Protein AF-A0A7S4CBB8-F1 (afdb_monomer)

Mean predicted aligned error: 5.7 Å

Sequence (154 aa):
GIRHAVSGADYGSVRVGAFMGYRAIAAAAGFRESRTEGQRVQIEDPVWQGYLANIAPSEFEQLYAGSLPSPLQGAHFLTLYGGTTDAVTSVDPEKMYAVLEPTRHPIYESFRVQTFAELLKVNQETCSLATRRMLGELMYQSHASYSACGLGST

Radius of gyration: 17.8 Å; Cα contacts (8 Å, |Δi|>4): 201; chains: 1; bounding box: 53×36×52 Å

pLDDT: mean 90.14, std 14.72, range [31.61, 98.38]

Solvent-accessible surface area (backbone atoms only — not comparable to full-atom values): 8719 Å² total; per-residue (Å²): 130,88,80,80,71,92,62,57,47,54,70,68,52,34,51,50,10,22,39,51,34,48,45,52,50,39,54,75,72,65,44,53,70,46,81,49,85,75,53,30,33,48,68,63,46,92,81,42,68,86,37,55,50,60,45,52,58,69,59,42,57,76,73,41,58,86,73,54,67,58,73,37,45,26,42,61,48,38,72,76,63,52,40,25,72,54,90,86,63,80,82,51,52,89,42,76,31,57,16,51,54,33,33,44,40,46,16,50,46,42,53,45,52,53,52,46,55,59,62,64,70,48,55,77,93,74,55,46,73,66,57,56,49,51,49,52,49,50,53,52,52,48,54,50,45,43,35,68,40,23,66,47,87,129

Nearest PDB structures (foldseek):
  3v5r-assembly1_B  TM=6.469E-01  e=3.418E-03  Saccharomyces cerevisiae S288C
  3v2u-assembly1_C  TM=6.605E-01  e=2.872E-02  Saccharomyces cerevisiae S288C
  3v2u-assembly1_D  TM=6.730E-01  e=1.018E-01  Saccharomyces cerevisiae S288C
  2ic6-assembly2_B  TM=7.281E-01  e=3.817E+00  Orthohantavirus sinnombreense

Secondary structure (DSSP, 8-state):
-------PPPHHHHHHHHH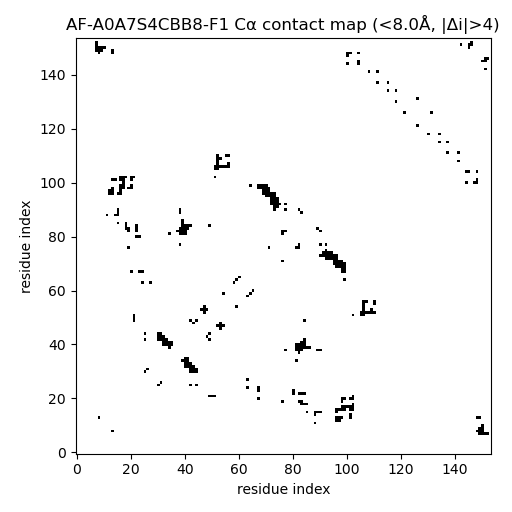HHHHHHHHHTT-EEEE-SSSBEEEE-SSSTT-GGGS-HHHHHHHTTTT--SSEEHHHHHHHH--BS-SS----TT-EE--HHHHHHHHHHHHHHHHHHHHHTS-TTT--HHHHHHHHHHHHHHHHHHHHTT----

Structure (mmCIF, N/CA/C/O backbone):
data_AF-A0A7S4CBB8-F1
#
_entry.id   AF-A0A7S4CBB8-F1
#
loop_
_atom_site.group_PDB
_atom_site.id
_atom_site.type_symbol
_atom_site.label_atom_id
_atom_site.label_alt_id
_atom_site.label_comp_id
_atom_site.label_asym_id
_atom_site.label_entity_id
_atom_site.label_seq_id
_atom_site.pdbx_PDB_ins_code
_atom_site.Cartn_x
_atom_site.Cartn_y
_atom_site.Cartn_z
_atom_site.occupancy
_atom_site.B_iso_or_equiv
_atom_site.auth_seq_id
_atom_site.auth_comp_id
_atom_site.auth_asym_id
_atom_site.auth_atom_id
_atom_site.pdbx_PDB_model_num
ATOM 1 N N . GLY A 1 1 ? -28.561 23.083 -3.381 1.00 32.84 1 GLY A N 1
ATOM 2 C CA . GLY A 1 1 ? -27.676 22.924 -4.548 1.00 32.84 1 GLY A CA 1
ATOM 3 C C . GLY A 1 1 ? -26.772 21.751 -4.285 1.00 32.84 1 GLY A C 1
ATOM 4 O O . GLY A 1 1 ? -25.995 21.812 -3.341 1.00 32.84 1 GLY A O 1
ATOM 5 N N . ILE A 1 2 ? -26.955 20.664 -5.029 1.00 31.73 2 ILE A N 1
ATOM 6 C CA . ILE A 1 2 ? -26.169 19.437 -4.884 1.00 31.73 2 ILE A CA 1
ATOM 7 C C . ILE A 1 2 ? -24.721 19.779 -5.248 1.00 31.73 2 ILE A C 1
ATOM 9 O O . ILE A 1 2 ? -24.437 20.162 -6.380 1.00 31.73 2 ILE A O 1
ATOM 13 N N . ARG A 1 3 ? -23.820 19.712 -4.262 1.00 31.61 3 ARG A N 1
ATOM 14 C CA . ARG A 1 3 ? -22.377 19.847 -4.473 1.00 31.61 3 ARG A CA 1
ATOM 15 C C . ARG A 1 3 ? -21.880 18.565 -5.135 1.00 31.61 3 ARG A C 1
ATOM 17 O O . ARG A 1 3 ? -21.431 17.652 -4.453 1.00 31.61 3 ARG A O 1
ATOM 24 N N . HIS A 1 4 ? -21.940 18.500 -6.459 1.00 36.97 4 HIS A N 1
ATOM 25 C CA . HIS A 1 4 ? -21.008 17.654 -7.195 1.00 36.97 4 HIS A CA 1
ATOM 26 C C . HIS A 1 4 ? -19.646 18.346 -7.147 1.00 36.97 4 HIS A C 1
ATOM 28 O O . HIS A 1 4 ? -19.303 19.154 -8.006 1.00 36.97 4 HIS A O 1
ATOM 34 N N . ALA A 1 5 ? -18.916 18.101 -6.058 1.00 34.88 5 ALA A N 1
ATOM 35 C CA . ALA A 1 5 ? -17.512 18.445 -5.972 1.00 34.88 5 ALA A CA 1
ATOM 36 C C . ALA A 1 5 ? -16.757 17.549 -6.955 1.00 34.88 5 ALA A C 1
ATOM 38 O O . ALA A 1 5 ? -16.581 16.354 -6.730 1.00 34.88 5 ALA A O 1
ATOM 39 N N . VAL A 1 6 ? -16.321 18.149 -8.056 1.00 40.50 6 VAL A N 1
ATOM 40 C CA . VAL A 1 6 ? -15.156 17.679 -8.798 1.00 40.50 6 VAL A CA 1
ATOM 41 C C . VAL A 1 6 ? -13.961 17.951 -7.883 1.00 40.50 6 VAL A C 1
ATOM 43 O O . VAL A 1 6 ? -13.372 19.025 -7.926 1.00 40.50 6 VAL A O 1
ATOM 46 N N . SER A 1 7 ? -13.677 17.054 -6.943 1.00 41.22 7 SER A N 1
ATOM 47 C CA . SER A 1 7 ? -12.495 17.167 -6.091 1.00 41.22 7 SER A CA 1
ATOM 48 C C . SER A 1 7 ? -11.806 15.820 -6.053 1.00 41.22 7 SER A C 1
ATOM 50 O O . SER A 1 7 ? -12.390 14.847 -5.571 1.00 41.22 7 SER A O 1
ATOM 52 N N . GLY A 1 8 ? -10.569 15.775 -6.546 1.00 52.25 8 GLY A N 1
ATOM 53 C CA . GLY A 1 8 ? -9.649 14.695 -6.219 1.00 52.25 8 GLY A CA 1
ATOM 54 C C . GLY A 1 8 ? -9.659 14.410 -4.714 1.00 52.25 8 GLY A C 1
ATOM 55 O O . GLY A 1 8 ? -9.986 15.284 -3.902 1.00 52.25 8 GLY A O 1
ATOM 56 N N . ALA A 1 9 ? -9.366 13.168 -4.341 1.00 62.75 9 ALA A N 1
ATOM 57 C CA . ALA A 1 9 ? -9.253 12.810 -2.938 1.00 62.75 9 ALA A CA 1
ATOM 58 C C . ALA A 1 9 ? -8.172 13.684 -2.287 1.00 62.75 9 ALA A C 1
ATOM 60 O O . ALA A 1 9 ? -7.085 13.859 -2.839 1.00 62.75 9 ALA A O 1
ATOM 61 N N . ASP A 1 10 ? -8.456 14.237 -1.107 1.00 83.25 10 ASP A N 1
ATOM 62 C CA . ASP A 1 10 ? -7.410 14.903 -0.343 1.00 83.25 10 ASP A CA 1
ATOM 63 C C . ASP A 1 10 ? -6.315 13.882 0.020 1.00 83.25 10 ASP A C 1
ATOM 65 O O . ASP A 1 10 ? -6.589 12.704 0.272 1.00 83.25 10 ASP A O 1
ATOM 69 N N . TYR A 1 11 ? -5.058 14.331 0.044 1.00 87.06 11 TYR A N 1
ATOM 70 C CA . TYR A 1 11 ? -3.906 13.470 0.333 1.00 87.06 11 TYR A CA 1
ATOM 71 C C . TYR A 1 11 ? -4.047 12.707 1.661 1.00 87.06 11 TYR A C 1
ATOM 73 O O . TYR A 1 11 ? -3.608 11.561 1.768 1.00 87.06 11 TYR A O 1
ATOM 81 N N . GLY A 1 12 ? -4.709 13.309 2.655 1.00 92.75 12 GLY A N 1
ATOM 82 C CA . GLY A 1 12 ? -4.998 12.662 3.934 1.00 92.75 12 GLY A CA 1
ATOM 83 C C . GLY A 1 12 ? -5.856 11.409 3.767 1.00 92.75 12 GLY A C 1
ATOM 84 O O . GLY A 1 12 ? -5.547 10.371 4.340 1.00 92.75 12 GLY A O 1
ATOM 85 N N . SER A 1 13 ? -6.882 11.463 2.926 1.00 93.62 13 SER A N 1
ATOM 86 C CA . SER A 1 13 ? -7.781 10.335 2.658 1.00 93.62 13 SER A CA 1
ATOM 87 C C . SER A 1 13 ? -7.100 9.199 1.919 1.00 93.62 13 SER A C 1
ATOM 89 O O . SER A 1 13 ? -7.341 8.038 2.239 1.00 93.62 13 SER A O 1
ATOM 91 N N . VAL A 1 14 ? -6.226 9.525 0.965 1.00 95.25 14 VAL A N 1
ATOM 92 C CA . VAL A 1 14 ? -5.414 8.524 0.261 1.00 95.25 14 VAL A CA 1
ATOM 93 C C . VAL A 1 14 ? -4.468 7.840 1.241 1.00 95.25 14 VAL A C 1
ATOM 95 O O . VAL A 1 14 ? -4.402 6.615 1.282 1.00 95.25 14 VAL A O 1
ATOM 98 N N . ARG A 1 15 ? -3.793 8.613 2.097 1.00 96.44 15 ARG A N 1
ATOM 99 C CA . ARG A 1 15 ? -2.926 8.064 3.143 1.00 96.44 15 ARG A CA 1
ATOM 100 C C . ARG A 1 15 ? -3.694 7.143 4.091 1.00 96.44 15 ARG A C 1
ATOM 102 O O . ARG A 1 15 ? -3.257 6.016 4.303 1.00 96.44 15 ARG A O 1
ATOM 109 N N . VAL A 1 16 ? -4.844 7.583 4.606 1.00 97.25 16 VAL A N 1
ATOM 110 C CA . VAL A 1 16 ? -5.697 6.753 5.472 1.00 97.25 16 VAL A CA 1
ATOM 111 C C . VAL A 1 16 ? -6.089 5.462 4.753 1.00 97.25 16 VAL A C 1
ATOM 113 O O . VAL A 1 16 ? -5.907 4.386 5.313 1.00 97.25 16 VAL A O 1
ATOM 116 N N . GLY A 1 17 ? -6.531 5.543 3.495 1.00 97.25 17 GLY A N 1
ATOM 117 C CA . GLY A 1 17 ? -6.873 4.377 2.680 1.00 97.25 17 GLY A CA 1
ATOM 118 C C . GLY A 1 17 ? -5.730 3.368 2.541 1.00 97.25 17 GLY A C 1
ATOM 119 O O . GLY A 1 17 ? -5.949 2.167 2.694 1.00 97.25 17 GLY A O 1
ATOM 120 N N . ALA A 1 18 ? -4.500 3.842 2.323 1.00 97.69 18 ALA A N 1
ATOM 121 C CA . ALA A 1 18 ? -3.321 2.983 2.225 1.00 97.69 18 ALA A CA 1
ATOM 122 C C . ALA A 1 18 ? -3.029 2.269 3.556 1.00 97.69 18 ALA A C 1
ATOM 124 O O . ALA A 1 18 ? -2.815 1.058 3.590 1.00 97.69 18 ALA A O 1
ATOM 125 N N . PHE A 1 19 ? -3.086 2.992 4.676 1.00 98.06 19 PHE A N 1
ATOM 126 C CA . PHE A 1 19 ? -2.880 2.401 6.000 1.00 98.06 19 PHE A CA 1
ATOM 127 C C . PHE A 1 19 ? -4.015 1.455 6.421 1.00 98.06 19 PHE A C 1
ATOM 129 O O . PHE A 1 19 ? -3.753 0.444 7.076 1.00 98.06 19 PHE A O 1
ATOM 136 N N . MET A 1 20 ? -5.258 1.731 6.016 1.00 98.19 20 MET A N 1
ATOM 137 C CA . MET A 1 20 ? -6.383 0.808 6.191 1.00 98.19 20 MET A CA 1
ATOM 138 C C . MET A 1 20 ? -6.149 -0.498 5.427 1.00 98.19 20 MET A C 1
ATOM 140 O O . MET A 1 20 ? -6.371 -1.578 5.974 1.00 98.19 20 MET A O 1
ATOM 144 N N . GLY A 1 21 ? -5.659 -0.421 4.189 1.00 98.06 21 GLY A N 1
ATOM 145 C CA . GLY A 1 21 ? -5.367 -1.615 3.403 1.00 98.06 21 GLY A CA 1
ATOM 146 C C . GLY A 1 21 ? -4.183 -2.408 3.933 1.00 98.06 21 GLY A C 1
ATOM 147 O O . GLY A 1 21 ? -4.288 -3.626 4.045 1.00 98.06 21 GLY A O 1
ATOM 148 N N . TYR A 1 22 ? -3.106 -1.742 4.365 1.00 98.25 22 TYR A N 1
ATOM 149 C CA . TYR A 1 22 ? -2.004 -2.413 5.062 1.00 98.25 22 TYR A CA 1
ATOM 150 C C . TYR A 1 22 ? -2.504 -3.175 6.292 1.00 98.25 22 TYR A C 1
ATOM 152 O O . TYR A 1 22 ? -2.186 -4.348 6.476 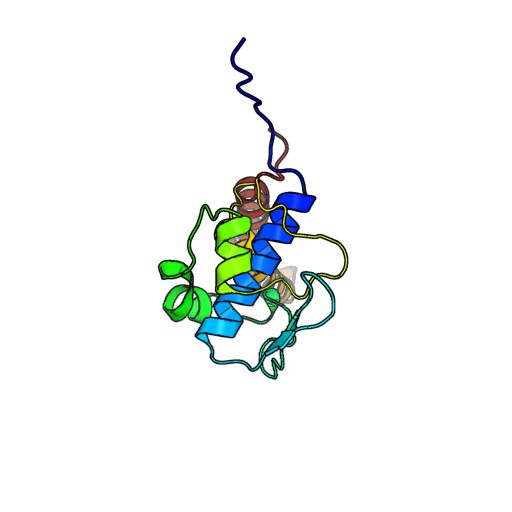1.00 98.25 22 TYR A O 1
ATOM 160 N N . ARG A 1 23 ? -3.355 -2.538 7.103 1.00 97.50 23 ARG A N 1
ATOM 161 C CA . ARG A 1 23 ? -3.939 -3.173 8.284 1.00 97.50 23 ARG A CA 1
ATOM 162 C C . ARG A 1 23 ? -4.769 -4.412 7.934 1.00 97.50 23 ARG A C 1
ATOM 164 O O . ARG A 1 23 ? -4.659 -5.422 8.630 1.00 97.50 23 ARG A O 1
ATOM 171 N N . ALA A 1 24 ? -5.583 -4.339 6.882 1.00 97.62 24 ALA A N 1
ATOM 172 C CA . ALA A 1 24 ? -6.402 -5.457 6.423 1.00 97.62 24 ALA A CA 1
ATOM 173 C C . ALA A 1 24 ? -5.553 -6.614 5.867 1.00 97.62 24 ALA A C 1
ATOM 175 O O . ALA A 1 24 ? -5.826 -7.770 6.187 1.00 97.62 24 ALA A O 1
ATOM 176 N N . ILE A 1 25 ? -4.493 -6.312 5.110 1.00 98.25 25 ILE A N 1
ATOM 177 C CA . ILE A 1 25 ? -3.538 -7.312 4.612 1.00 98.25 25 ILE A CA 1
ATOM 178 C C . ILE A 1 25 ? -2.810 -7.991 5.778 1.00 98.25 25 ILE A C 1
ATOM 180 O O . ILE A 1 25 ? -2.760 -9.216 5.833 1.00 98.25 25 ILE A O 1
ATOM 184 N N . ALA A 1 26 ? -2.302 -7.222 6.745 1.00 97.56 26 ALA A N 1
ATOM 185 C CA . ALA A 1 26 ? -1.621 -7.769 7.918 1.00 97.56 26 ALA A CA 1
ATOM 186 C C . ALA A 1 26 ? -2.531 -8.697 8.743 1.00 97.56 26 ALA A C 1
ATOM 188 O O . ALA A 1 26 ? -2.090 -9.754 9.192 1.00 97.56 26 ALA A O 1
ATOM 189 N N . ALA A 1 27 ? -3.813 -8.341 8.892 1.00 96.62 27 ALA A N 1
ATOM 190 C CA . ALA A 1 27 ? -4.803 -9.214 9.522 1.00 96.62 27 ALA A CA 1
ATOM 191 C C . ALA A 1 27 ? -5.015 -10.513 8.725 1.00 96.62 27 ALA A C 1
ATOM 193 O O . ALA A 1 27 ? -5.025 -11.596 9.306 1.00 96.62 27 ALA A O 1
ATOM 194 N N . ALA A 1 28 ? -5.155 -10.418 7.398 1.00 96.81 28 ALA A N 1
ATOM 195 C CA . ALA A 1 28 ? -5.332 -11.579 6.523 1.00 96.81 28 ALA A CA 1
ATOM 196 C C . ALA A 1 28 ? -4.109 -12.514 6.526 1.00 96.81 28 ALA A C 1
ATOM 198 O O . ALA A 1 28 ? -4.265 -13.730 6.445 1.00 96.81 28 ALA A O 1
ATOM 199 N N . ALA A 1 29 ? -2.906 -11.956 6.677 1.00 96.62 29 ALA A N 1
ATOM 200 C CA . ALA A 1 29 ? -1.657 -12.698 6.829 1.00 96.62 29 ALA A CA 1
ATOM 201 C C . ALA A 1 29 ? -1.457 -13.299 8.234 1.00 96.62 29 ALA A C 1
ATOM 203 O O . ALA A 1 29 ? -0.490 -14.025 8.466 1.00 96.62 29 ALA A O 1
ATOM 204 N N . GLY A 1 30 ? -2.358 -13.014 9.181 1.00 96.75 30 GLY A N 1
ATOM 205 C CA . GLY A 1 30 ? -2.298 -13.537 10.545 1.00 96.75 30 GLY A CA 1
ATOM 206 C C . GLY A 1 30 ? -1.212 -12.898 11.412 1.00 96.75 30 GLY A C 1
ATOM 207 O O . GLY A 1 30 ? -0.771 -13.514 12.386 1.00 96.75 30 GLY A O 1
ATOM 208 N N . PHE A 1 31 ? -0.758 -11.688 11.076 1.00 97.31 31 PHE A N 1
ATOM 209 C CA . PHE A 1 31 ? 0.214 -10.974 11.900 1.00 97.31 31 PHE A CA 1
ATOM 210 C C . PHE A 1 31 ? -0.398 -10.553 13.226 1.00 97.31 31 PHE A C 1
ATOM 212 O O . PHE A 1 31 ? -1.573 -10.197 13.317 1.00 97.31 31 PHE A O 1
ATOM 219 N N . ARG A 1 32 ? 0.422 -10.603 14.276 1.00 95.88 32 ARG A N 1
ATOM 220 C CA . ARG A 1 32 ? -0.024 -10.218 15.609 1.00 95.88 32 ARG A CA 1
ATOM 221 C C . ARG A 1 32 ? -0.113 -8.710 15.702 1.00 95.88 32 ARG A C 1
ATOM 223 O O . ARG A 1 32 ? 0.766 -7.983 15.247 1.00 95.88 32 ARG A O 1
ATOM 230 N N . GLU A 1 33 ? -1.166 -8.265 16.359 1.00 94.62 33 GLU A N 1
ATOM 231 C CA . GLU A 1 33 ? -1.436 -6.862 16.609 1.00 94.62 33 GLU A CA 1
ATOM 232 C C . GLU A 1 33 ? -1.560 -6.600 18.106 1.00 94.62 33 GLU A C 1
ATOM 234 O O . GLU A 1 33 ? -2.107 -7.406 18.863 1.00 94.62 33 GLU A O 1
ATOM 239 N N . SER A 1 34 ? -1.097 -5.434 18.533 1.00 93.31 34 SER A N 1
ATOM 240 C CA . SER A 1 34 ? -1.379 -4.904 19.858 1.00 93.31 34 SER A CA 1
ATOM 241 C C . SER A 1 34 ? -2.016 -3.527 19.717 1.00 93.31 34 SER A C 1
ATOM 243 O O . SER A 1 34 ? -1.611 -2.690 18.905 1.00 93.31 34 SER A O 1
ATOM 245 N N . ARG A 1 35 ? -3.084 -3.298 20.481 1.00 87.75 35 ARG A N 1
ATOM 246 C CA . ARG A 1 35 ? -3.749 -1.995 20.502 1.00 87.75 35 ARG A CA 1
ATOM 247 C C . ARG A 1 35 ? -2.963 -1.055 21.399 1.00 87.75 35 ARG A C 1
ATOM 249 O O . ARG A 1 35 ? -2.619 -1.407 22.525 1.00 87.75 35 ARG A O 1
ATOM 256 N N . THR A 1 36 ? -2.702 0.140 20.894 1.00 84.12 36 THR A N 1
ATOM 257 C CA . THR A 1 36 ? -2.197 1.264 21.682 1.00 84.12 36 THR A CA 1
ATOM 258 C C . THR A 1 36 ? -3.374 2.177 22.044 1.00 84.12 36 THR A C 1
ATOM 260 O O . THR A 1 36 ? -4.521 1.897 21.695 1.00 84.12 36 THR A O 1
ATOM 263 N N . GLU A 1 37 ? -3.125 3.269 22.763 1.00 80.75 37 GLU A N 1
ATOM 264 C CA . GLU A 1 37 ? -4.158 4.265 23.047 1.00 80.75 37 GLU A CA 1
ATOM 265 C C . GLU A 1 37 ? -4.762 4.860 21.759 1.00 80.75 37 GLU A C 1
ATOM 267 O O . GLU A 1 37 ? -4.054 5.277 20.836 1.00 80.75 37 GLU A O 1
ATOM 272 N N . GLY A 1 38 ? -6.095 4.935 21.720 1.00 86.50 38 GLY A N 1
ATOM 273 C CA . GLY A 1 38 ? -6.855 5.499 20.604 1.00 86.50 38 GLY A CA 1
ATOM 274 C C . GLY A 1 38 ? -6.975 4.556 19.402 1.00 86.50 38 GLY A C 1
ATOM 275 O O . GLY A 1 38 ? -7.189 3.359 19.554 1.00 86.50 38 GLY A O 1
ATOM 276 N N . GLN A 1 39 ? -6.872 5.116 18.193 1.00 90.50 39 GLN A N 1
ATOM 277 C CA . GLN A 1 39 ? -6.990 4.391 16.916 1.00 90.50 39 GLN A CA 1
ATOM 278 C C . GLN A 1 39 ? -5.631 3.915 16.373 1.00 90.50 39 GLN A C 1
ATOM 280 O O . GLN A 1 39 ? -5.462 3.750 15.162 1.00 90.50 39 GLN A O 1
ATOM 285 N N . ARG A 1 40 ? -4.640 3.738 17.253 1.00 93.06 40 ARG A N 1
ATOM 286 C CA . ARG A 1 40 ? -3.300 3.280 16.884 1.00 93.06 40 ARG A CA 1
ATOM 287 C C . ARG A 1 40 ? -3.116 1.815 17.234 1.00 93.06 40 ARG A C 1
ATOM 289 O O . ARG A 1 40 ? -3.434 1.377 18.340 1.00 93.06 40 ARG A O 1
ATOM 296 N N . VAL A 1 41 ? -2.572 1.069 16.284 1.00 94.69 41 VAL A N 1
ATOM 297 C CA . VAL A 1 41 ? -2.195 -0.331 16.470 1.00 94.69 41 VAL A CA 1
ATOM 298 C C . VAL A 1 41 ? -0.723 -0.508 16.141 1.00 94.69 41 VAL A C 1
ATOM 300 O O . VAL A 1 41 ? -0.190 0.162 15.259 1.00 94.69 41 VAL A O 1
ATOM 303 N N . GLN A 1 42 ? -0.068 -1.417 16.847 1.00 95.94 42 GLN A N 1
ATOM 304 C CA . GLN A 1 42 ? 1.237 -1.937 16.468 1.00 95.94 42 GLN A CA 1
ATOM 305 C C . GLN A 1 42 ? 1.038 -3.315 15.853 1.00 95.94 42 GLN A C 1
ATOM 307 O O . GLN A 1 42 ? 0.169 -4.069 16.288 1.00 95.94 42 GLN A O 1
ATOM 312 N N . ILE A 1 43 ? 1.826 -3.624 14.828 1.00 96.94 43 ILE A N 1
ATOM 313 C CA . ILE A 1 43 ? 1.765 -4.897 14.115 1.00 96.94 43 ILE A CA 1
ATOM 314 C C . ILE A 1 43 ? 3.163 -5.500 14.134 1.00 96.94 43 ILE A C 1
ATOM 316 O O . ILE A 1 43 ? 4.126 -4.852 13.721 1.00 96.94 43 ILE A O 1
ATOM 320 N N . GLU A 1 44 ? 3.265 -6.733 14.615 1.00 97.25 44 GLU A N 1
ATOM 321 C CA . GLU A 1 44 ? 4.469 -7.551 14.511 1.00 97.25 44 GLU A CA 1
ATOM 322 C C . GLU A 1 44 ? 4.555 -8.105 13.085 1.00 97.25 44 GLU A C 1
ATOM 324 O O . GLU A 1 44 ? 4.088 -9.205 12.797 1.00 97.25 44 GLU A O 1
ATOM 329 N N . ASP A 1 45 ? 5.113 -7.300 12.184 1.00 97.00 45 ASP A N 1
ATOM 330 C CA . ASP A 1 45 ? 5.297 -7.637 10.773 1.00 97.00 45 ASP A CA 1
ATOM 331 C C . ASP A 1 45 ? 6.785 -7.906 10.472 1.00 97.00 45 ASP A C 1
ATOM 333 O O . ASP A 1 45 ? 7.552 -6.962 10.250 1.00 97.00 45 ASP A O 1
ATOM 337 N N . PRO A 1 46 ? 7.223 -9.179 10.462 1.00 95.56 46 PRO A N 1
ATOM 338 C CA . PRO A 1 46 ? 8.601 -9.535 10.140 1.00 95.56 46 PRO A CA 1
ATOM 339 C C . PRO A 1 46 ? 8.893 -9.541 8.631 1.00 95.56 46 PRO A C 1
ATOM 341 O O . PRO A 1 46 ? 10.054 -9.688 8.251 1.00 95.56 46 PRO A O 1
ATOM 344 N N . VAL A 1 47 ? 7.872 -9.427 7.773 1.00 96.44 47 VAL A N 1
ATOM 345 C CA . VAL A 1 47 ? 7.994 -9.632 6.323 1.00 96.44 47 VAL A CA 1
ATOM 346 C C . VAL A 1 47 ? 8.049 -8.296 5.593 1.00 96.44 47 VAL A C 1
ATOM 348 O O . VAL A 1 47 ? 9.033 -8.005 4.914 1.00 96.44 47 VAL A O 1
ATOM 351 N N . TRP A 1 48 ? 7.024 -7.462 5.752 1.00 97.31 48 TRP A N 1
ATOM 352 C CA . TRP A 1 48 ? 6.896 -6.185 5.050 1.00 97.31 48 TRP A CA 1
ATOM 353 C C . TRP A 1 48 ? 7.301 -4.992 5.920 1.00 97.31 48 TRP A C 1
ATOM 355 O O . TRP A 1 48 ? 7.457 -3.883 5.406 1.00 97.31 48 TRP A O 1
ATOM 365 N N . GLN A 1 49 ? 7.549 -5.218 7.213 1.00 96.25 49 GLN A N 1
ATOM 366 C CA . GLN A 1 49 ? 8.029 -4.233 8.186 1.00 96.25 49 GLN A CA 1
ATOM 367 C C . GLN A 1 49 ? 7.160 -2.967 8.271 1.00 96.25 49 GLN A C 1
ATOM 369 O O . GLN A 1 49 ? 7.674 -1.881 8.532 1.00 96.25 49 GLN A O 1
ATOM 374 N N . GLY A 1 50 ? 5.849 -3.066 8.032 1.00 94.81 50 GLY A N 1
ATOM 375 C CA . GLY A 1 50 ? 4.974 -1.890 8.040 1.00 94.81 50 GLY A CA 1
ATOM 376 C C . GLY A 1 50 ? 4.809 -1.188 6.694 1.00 94.81 50 GLY A C 1
ATOM 377 O O . GLY A 1 50 ? 4.078 -0.198 6.625 1.00 94.81 50 GLY A O 1
ATOM 378 N N . TYR A 1 51 ? 5.464 -1.659 5.629 1.00 96.94 51 TYR A N 1
ATOM 379 C CA . TYR A 1 51 ? 5.502 -0.967 4.343 1.00 96.94 51 TYR A CA 1
ATOM 380 C C . TYR A 1 51 ? 4.849 -1.790 3.235 1.00 96.94 51 TYR A C 1
ATOM 382 O O . TYR A 1 51 ? 5.389 -2.797 2.789 1.00 96.94 51 TYR A O 1
ATOM 390 N N . LEU A 1 52 ? 3.742 -1.281 2.687 1.00 98.06 52 LEU A N 1
ATOM 391 C CA . LEU A 1 52 ? 3.103 -1.851 1.493 1.00 98.06 52 LEU A CA 1
ATOM 392 C C . LEU A 1 52 ? 4.082 -2.020 0.321 1.00 98.06 52 LEU A C 1
ATOM 394 O O . LEU A 1 52 ? 3.999 -2.991 -0.415 1.00 98.06 52 LEU A O 1
ATOM 398 N N . ALA A 1 53 ? 5.048 -1.110 0.176 1.00 97.75 53 ALA A N 1
ATOM 399 C CA . ALA A 1 53 ? 6.071 -1.161 -0.870 1.00 97.75 53 ALA A CA 1
ATOM 400 C C . ALA A 1 53 ? 6.957 -2.426 -0.840 1.00 97.75 53 ALA A C 1
ATOM 402 O O . ALA A 1 53 ? 7.643 -2.697 -1.827 1.00 97.75 53 ALA A O 1
ATOM 403 N N . ASN A 1 54 ? 6.948 -3.175 0.270 1.00 97.94 54 ASN A N 1
ATOM 404 C CA . ASN A 1 54 ? 7.680 -4.432 0.434 1.00 97.94 54 ASN A CA 1
ATOM 405 C C . ASN A 1 54 ? 6.852 -5.670 0.045 1.00 97.94 54 ASN A C 1
ATOM 407 O O . ASN A 1 54 ? 7.387 -6.775 0.037 1.00 97.94 54 ASN A O 1
ATOM 411 N N . ILE A 1 55 ? 5.566 -5.510 -0.280 1.00 98.06 55 ILE A N 1
ATOM 412 C CA . ILE A 1 55 ? 4.719 -6.590 -0.796 1.00 98.06 55 ILE A CA 1
ATOM 413 C C . ILE A 1 55 ? 4.981 -6.734 -2.298 1.00 98.06 55 ILE A C 1
ATOM 415 O O . ILE A 1 55 ? 4.994 -5.742 -3.029 1.00 98.06 55 ILE A O 1
ATOM 419 N N . ALA A 1 56 ? 5.160 -7.960 -2.790 1.00 97.38 56 ALA A N 1
ATOM 420 C CA . ALA A 1 56 ? 5.293 -8.184 -4.228 1.00 97.38 56 ALA A CA 1
ATOM 421 C C . ALA A 1 56 ? 3.937 -7.980 -4.943 1.00 97.38 56 ALA A C 1
ATOM 423 O O . ALA A 1 56 ? 2.920 -8.481 -4.458 1.00 97.38 56 ALA A O 1
ATOM 424 N N . PRO A 1 57 ? 3.877 -7.344 -6.134 1.00 98.12 57 PRO A N 1
ATOM 425 C CA . PRO A 1 57 ? 2.607 -7.146 -6.843 1.00 98.12 57 PRO A CA 1
ATOM 426 C C . PRO A 1 57 ? 1.839 -8.446 -7.119 1.00 98.12 57 PRO A C 1
ATOM 428 O O . PRO A 1 57 ? 0.620 -8.492 -6.973 1.00 98.12 57 PRO A O 1
ATOM 431 N N . SER A 1 58 ? 2.547 -9.523 -7.473 1.00 98.00 58 SER A N 1
ATOM 432 C CA . SER A 1 58 ? 1.932 -10.832 -7.720 1.00 98.00 58 SER A CA 1
ATOM 433 C C . SER A 1 58 ? 1.328 -11.445 -6.460 1.00 98.00 58 SER A C 1
ATOM 435 O O . SER A 1 58 ? 0.257 -12.038 -6.527 1.00 98.00 58 SER A O 1
ATOM 437 N N . GLU A 1 59 ? 2.004 -11.296 -5.321 1.00 97.88 59 GLU A N 1
ATOM 438 C CA . GLU A 1 59 ? 1.506 -11.753 -4.023 1.00 97.88 59 GLU A CA 1
ATOM 439 C C . GLU A 1 59 ? 0.235 -10.98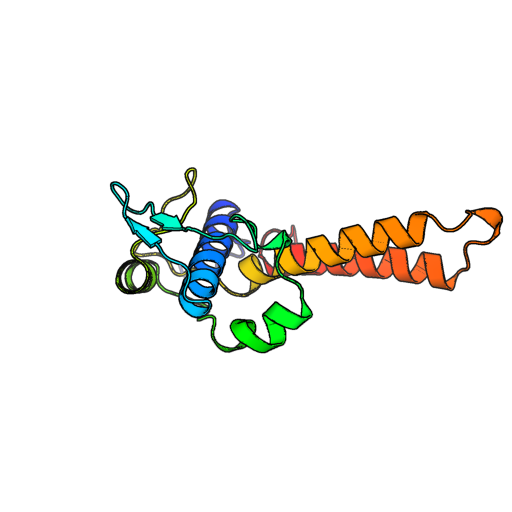7 -3.649 1.00 97.88 59 GLU A C 1
ATOM 441 O O . GLU A 1 59 ? -0.783 -11.588 -3.308 1.00 97.88 59 GLU A O 1
ATOM 446 N N . PHE A 1 60 ? 0.270 -9.661 -3.801 1.00 98.38 60 PHE A N 1
ATOM 447 C CA . PHE A 1 60 ? -0.872 -8.801 -3.538 1.00 98.38 60 PHE A CA 1
ATOM 448 C C . PHE A 1 60 ? -2.107 -9.184 -4.362 1.00 98.38 60 PHE A C 1
ATOM 450 O O . PHE A 1 60 ? -3.181 -9.373 -3.790 1.00 98.38 60 PHE A O 1
ATOM 457 N N . GLU A 1 61 ? -1.973 -9.332 -5.682 1.00 97.88 61 GLU A N 1
ATOM 458 C CA . GLU A 1 61 ? -3.115 -9.658 -6.546 1.00 97.88 61 GLU A CA 1
ATOM 459 C C . GLU A 1 61 ? -3.680 -11.054 -6.283 1.00 97.88 61 GLU A C 1
ATOM 461 O O . GLU A 1 61 ? -4.896 -11.237 -6.302 1.00 97.88 61 GLU A O 1
ATOM 466 N N . GLN A 1 62 ? -2.818 -12.035 -6.015 1.00 97.81 62 GLN A N 1
ATOM 467 C CA . GLN A 1 62 ? -3.257 -13.414 -5.806 1.00 97.81 62 GLN A CA 1
ATOM 468 C C . GLN A 1 62 ? -3.949 -13.615 -4.459 1.00 97.81 62 GLN A C 1
ATOM 470 O O . GLN A 1 62 ? -4.891 -14.401 -4.378 1.00 97.81 62 GLN A O 1
ATOM 475 N N . LEU A 1 63 ? -3.478 -12.939 -3.408 1.00 97.44 63 LEU A N 1
ATOM 476 C CA . LEU A 1 63 ? -3.885 -13.250 -2.037 1.00 97.44 63 LEU A CA 1
ATOM 477 C C . LEU A 1 63 ? -4.816 -12.205 -1.418 1.00 97.44 63 LEU A C 1
ATOM 479 O O . LEU A 1 63 ? -5.674 -12.564 -0.611 1.00 97.44 63 LEU A O 1
ATOM 483 N N . TYR A 1 64 ? -4.674 -10.925 -1.776 1.00 97.50 64 TYR A N 1
ATOM 484 C CA . TYR A 1 64 ? -5.268 -9.836 -0.992 1.00 97.50 64 TYR A CA 1
ATOM 485 C C . TYR A 1 64 ? -6.155 -8.880 -1.795 1.00 97.50 64 TYR A C 1
ATOM 487 O O . TYR A 1 64 ? -7.161 -8.401 -1.273 1.00 97.50 64 TYR A O 1
ATOM 495 N N . ALA A 1 65 ? -5.841 -8.604 -3.063 1.00 96.19 65 ALA A N 1
ATOM 496 C CA . ALA A 1 65 ? -6.558 -7.595 -3.845 1.00 96.19 65 ALA A CA 1
ATOM 497 C C . ALA A 1 65 ? -8.068 -7.872 -3.941 1.00 96.19 65 ALA A C 1
ATOM 499 O O . ALA A 1 65 ? -8.874 -6.954 -3.813 1.00 96.19 65 ALA A O 1
ATOM 500 N N . GLY A 1 66 ? -8.453 -9.141 -4.121 1.00 94.56 66 GLY A N 1
ATOM 501 C CA . GLY A 1 66 ? -9.855 -9.546 -4.243 1.00 94.56 66 GLY A CA 1
ATOM 502 C C . GLY A 1 66 ? -10.654 -9.510 -2.936 1.00 94.56 66 GLY A C 1
ATOM 503 O O . GLY A 1 66 ? -11.881 -9.507 -2.983 1.00 94.56 66 GLY A O 1
ATOM 504 N N . SER A 1 67 ? -9.987 -9.486 -1.779 1.00 92.06 67 SER A N 1
ATOM 505 C CA . SER A 1 67 ? -10.635 -9.502 -0.461 1.00 92.06 67 SER A CA 1
ATOM 506 C C . SER A 1 67 ? -10.645 -8.139 0.229 1.00 92.06 67 SER A C 1
ATOM 508 O O . SER A 1 67 ? -11.351 -7.981 1.224 1.00 92.06 67 SER A O 1
ATOM 510 N N . LEU A 1 68 ? -9.914 -7.146 -0.293 1.00 93.38 68 LEU A N 1
ATOM 511 C CA . LEU A 1 68 ? -9.880 -5.793 0.259 1.00 93.38 68 LEU A CA 1
ATOM 512 C C . LEU A 1 68 ? -11.199 -5.046 -0.003 1.00 93.38 68 LEU A C 1
ATOM 514 O O . LEU A 1 68 ? -11.484 -4.677 -1.146 1.00 93.38 68 LEU A O 1
ATOM 518 N N . PRO A 1 69 ? -12.001 -4.757 1.038 1.00 86.81 69 PRO A N 1
ATOM 519 C CA . PRO A 1 69 ? -13.244 -4.022 0.862 1.00 86.81 69 PRO A CA 1
ATOM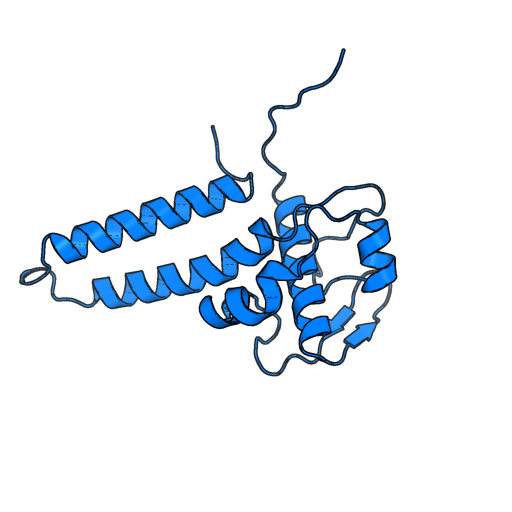 520 C C . PRO A 1 69 ? -12.952 -2.565 0.478 1.00 86.81 69 PRO A C 1
ATOM 522 O O . PRO A 1 69 ? -12.252 -1.846 1.190 1.00 86.81 69 PRO A O 1
ATOM 525 N N . SER A 1 70 ? -13.503 -2.116 -0.651 1.00 90.94 70 SER A N 1
ATOM 526 C CA . SER A 1 70 ? -13.389 -0.733 -1.118 1.00 90.94 70 SER A CA 1
ATOM 527 C C . SER A 1 70 ? -14.608 -0.356 -1.975 1.00 90.94 70 SER A C 1
ATOM 529 O O . SER A 1 70 ? -14.886 -1.054 -2.950 1.00 90.94 70 SER A O 1
ATOM 531 N N . PRO A 1 71 ? -15.320 0.745 -1.670 1.00 94.00 71 PRO A N 1
ATOM 532 C CA . PRO A 1 71 ? -15.059 1.680 -0.573 1.00 94.00 71 PRO A CA 1
ATOM 533 C C . PRO A 1 71 ? -15.422 1.091 0.806 1.00 94.00 71 PRO A C 1
ATOM 535 O O . PRO A 1 71 ? -16.261 0.197 0.902 1.00 94.00 71 PRO A O 1
ATOM 538 N N . LEU A 1 72 ? -14.806 1.603 1.876 1.00 95.69 72 LEU A N 1
ATOM 539 C CA . LEU A 1 72 ? -15.021 1.150 3.258 1.00 95.69 72 LEU A CA 1
ATOM 540 C C . LEU A 1 72 ? -15.338 2.328 4.192 1.00 95.69 72 LEU A C 1
ATOM 542 O O . LEU A 1 72 ? -14.620 3.327 4.207 1.00 95.69 72 LEU A O 1
ATOM 546 N N . GLN A 1 73 ? -16.401 2.193 4.993 1.00 97.69 73 GLN A N 1
ATOM 547 C CA . GLN A 1 73 ? -16.775 3.173 6.020 1.00 97.69 73 GLN A CA 1
ATOM 548 C C . GLN A 1 73 ? -15.770 3.142 7.177 1.00 97.69 73 GLN A C 1
ATOM 550 O O . GLN A 1 73 ? -15.459 2.064 7.694 1.00 97.69 73 GLN A O 1
ATOM 555 N N . GLY A 1 74 ? -15.323 4.312 7.639 1.00 97.69 74 GLY A N 1
ATOM 556 C CA . GLY A 1 74 ? -14.369 4.430 8.742 1.00 97.69 74 GLY A CA 1
ATOM 557 C C . GLY A 1 74 ? -14.836 3.738 10.024 1.00 97.69 74 GLY A C 1
ATOM 558 O O . GLY A 1 74 ? -14.071 2.992 10.631 1.00 97.69 74 GLY A O 1
ATOM 559 N N . ALA A 1 75 ? -16.111 3.887 10.399 1.00 97.81 75 ALA A N 1
ATOM 560 C CA . ALA A 1 75 ? -16.681 3.198 11.559 1.00 97.81 75 ALA A CA 1
ATOM 561 C C . ALA A 1 75 ? -16.584 1.670 11.426 1.00 97.81 75 ALA A C 1
ATOM 563 O O . ALA A 1 75 ? -16.146 0.995 12.355 1.00 97.81 75 ALA A O 1
ATOM 564 N N . HIS A 1 76 ? -16.921 1.130 10.249 1.00 97.75 76 HIS A N 1
ATOM 565 C CA . HIS A 1 76 ? -16.842 -0.307 9.990 1.00 97.75 76 HIS A CA 1
ATOM 566 C C . HIS A 1 76 ? -15.395 -0.811 10.068 1.00 97.75 76 HIS A C 1
ATOM 568 O O . HIS A 1 76 ? -15.128 -1.831 10.704 1.00 97.75 76 HIS A O 1
ATOM 574 N N . PHE A 1 77 ? -14.444 -0.061 9.505 1.00 97.88 77 PHE A N 1
ATOM 575 C CA . PHE A 1 77 ? -13.021 -0.363 9.636 1.00 97.88 77 PHE A CA 1
ATOM 576 C C . PHE A 1 77 ? -12.570 -0.399 11.100 1.00 97.88 77 PHE A C 1
ATOM 578 O O . PHE A 1 77 ? -11.900 -1.340 11.514 1.00 97.88 77 PHE A O 1
ATOM 585 N N . LEU A 1 78 ? -12.951 0.594 11.904 1.00 96.94 78 LEU A N 1
ATOM 586 C CA . LEU A 1 78 ? -12.571 0.662 13.316 1.00 96.94 78 LEU A CA 1
ATOM 587 C C . LEU A 1 78 ? -13.172 -0.487 14.130 1.00 96.94 78 LEU A C 1
ATOM 589 O O . LEU A 1 78 ? -12.500 -1.019 15.011 1.00 96.94 78 LEU A O 1
ATOM 593 N N . THR A 1 79 ? -14.398 -0.913 13.818 1.00 96.38 79 THR A N 1
ATOM 594 C CA . THR A 1 79 ? -15.003 -2.100 14.435 1.00 96.38 79 THR A CA 1
ATOM 595 C C . THR A 1 79 ? -14.211 -3.367 14.118 1.00 96.38 79 THR A C 1
ATOM 597 O O . THR A 1 79 ? -13.938 -4.148 15.027 1.00 96.38 79 THR A O 1
ATOM 600 N N . LEU A 1 80 ? -13.816 -3.563 12.856 1.00 94.75 80 LEU A N 1
ATOM 601 C CA . LEU A 1 80 ? -13.098 -4.763 12.420 1.00 94.75 80 LEU A CA 1
ATOM 602 C C . LEU A 1 80 ? -11.635 -4.784 12.881 1.00 94.75 80 LEU A C 1
ATOM 604 O O . LEU A 1 80 ? -11.144 -5.811 13.338 1.00 94.75 80 LEU A O 1
ATOM 608 N N . TYR A 1 81 ? -10.939 -3.654 12.769 1.00 95.75 81 TYR A N 1
ATOM 609 C CA . TYR A 1 81 ? -9.477 -3.604 12.846 1.00 95.75 81 TYR A CA 1
ATOM 610 C C . TYR A 1 81 ? -8.933 -2.771 14.008 1.00 95.75 81 TYR A C 1
ATOM 612 O O . TYR A 1 81 ? -7.740 -2.861 14.312 1.00 95.75 81 TYR A O 1
ATOM 620 N N . GLY A 1 82 ? -9.775 -1.969 14.666 1.00 94.81 82 GLY A N 1
ATOM 621 C CA . GLY A 1 82 ? -9.429 -1.128 15.817 1.00 94.81 82 GLY A CA 1
ATOM 622 C C . GLY A 1 82 ? -8.684 0.168 15.486 1.00 94.81 82 GLY A C 1
ATOM 623 O O . GLY A 1 82 ? -8.777 1.125 16.249 1.00 94.81 82 GLY A O 1
ATOM 624 N N . G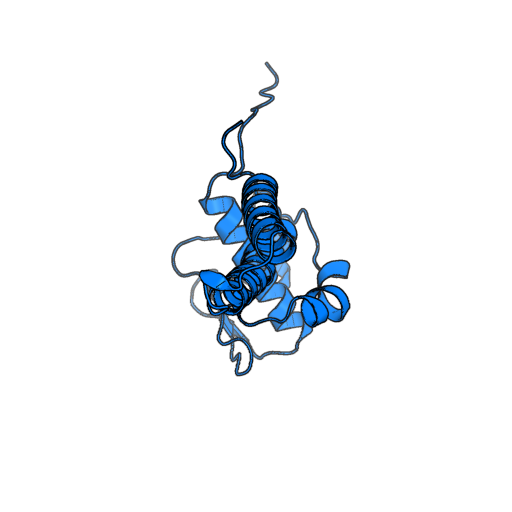LY A 1 83 ? -7.963 0.231 14.365 1.00 96.25 83 GLY A N 1
ATOM 625 C CA . GLY A 1 83 ? -7.122 1.377 14.037 1.00 96.25 83 GLY A CA 1
ATOM 626 C C . GLY A 1 83 ? -6.083 1.081 12.962 1.00 96.25 83 GLY A C 1
ATOM 627 O O . GLY A 1 83 ? -6.122 0.030 12.323 1.00 96.25 83 GLY A O 1
ATOM 628 N N . THR A 1 84 ? -5.145 2.007 12.774 1.00 97.25 84 THR A N 1
ATOM 629 C CA . THR A 1 84 ? -4.027 1.865 11.826 1.00 97.25 84 THR A CA 1
ATOM 630 C C . THR A 1 84 ? -2.676 2.039 12.521 1.00 97.25 84 THR A C 1
ATOM 632 O O . THR A 1 84 ? -2.609 2.448 13.680 1.00 97.25 84 THR A O 1
ATOM 635 N N . THR A 1 85 ? -1.589 1.711 11.823 1.00 96.12 85 THR A N 1
ATOM 636 C CA . THR A 1 85 ? -0.219 1.988 12.282 1.00 96.12 85 THR A CA 1
ATOM 637 C C . THR A 1 85 ? 0.208 3.440 12.033 1.00 96.12 85 THR A C 1
ATOM 639 O O . THR A 1 85 ? 1.304 3.824 12.443 1.00 96.12 85 THR A O 1
ATOM 642 N N . ASP A 1 86 ? -0.618 4.262 11.370 1.00 95.69 86 ASP A N 1
ATOM 643 C CA . ASP A 1 86 ? -0.254 5.643 11.061 1.00 95.69 86 ASP A CA 1
ATOM 644 C C . ASP A 1 86 ? -0.241 6.511 12.324 1.00 95.69 86 ASP A C 1
ATOM 646 O O . ASP A 1 86 ? -1.181 6.527 13.117 1.00 95.69 86 ASP A O 1
ATOM 650 N N . ALA A 1 87 ? 0.838 7.271 12.496 1.00 91.88 87 ALA A N 1
ATOM 651 C CA . ALA A 1 87 ? 0.969 8.238 13.580 1.00 91.88 87 ALA A CA 1
ATOM 652 C C . ALA A 1 87 ? 0.474 9.641 13.191 1.00 91.88 87 ALA A C 1
ATOM 654 O O . ALA A 1 87 ? 0.349 10.500 14.061 1.00 91.88 87 ALA A O 1
ATOM 655 N N . VAL A 1 88 ? 0.244 9.889 11.896 1.00 93.12 88 VAL A N 1
ATOM 656 C CA . VAL A 1 88 ? -0.064 11.225 11.363 1.00 93.12 88 VAL A CA 1
ATOM 657 C C . VAL A 1 88 ? -1.560 11.428 11.156 1.00 93.12 88 VAL A C 1
ATOM 659 O O . VAL A 1 88 ? -2.068 12.515 11.425 1.00 93.12 88 VAL A O 1
ATOM 662 N N . THR A 1 89 ? -2.265 10.410 10.663 1.00 94.38 89 THR A N 1
ATOM 663 C CA . THR A 1 89 ? -3.698 10.489 10.370 1.00 94.38 89 THR A CA 1
ATOM 664 C C . THR A 1 89 ? -4.519 9.581 11.277 1.00 94.38 89 THR A C 1
ATOM 666 O O . THR A 1 89 ? -4.025 8.596 11.820 1.00 94.38 89 THR A O 1
ATOM 669 N N . SER A 1 90 ? -5.793 9.936 11.430 1.00 94.69 90 SER A N 1
ATOM 670 C CA . SER A 1 90 ? -6.792 9.172 12.176 1.00 94.69 90 SER A CA 1
ATOM 671 C C . SER A 1 90 ? -7.958 8.839 11.251 1.00 94.69 90 SER A C 1
ATOM 673 O O . SER A 1 90 ? -8.248 9.585 10.312 1.00 94.69 90 SER A O 1
ATOM 675 N N . VAL A 1 91 ? -8.637 7.727 11.520 1.00 97.00 91 VAL A N 1
ATOM 676 C CA . VAL A 1 91 ? -9.799 7.300 10.737 1.00 97.00 91 VAL A CA 1
ATOM 677 C C . VAL A 1 91 ? -11.028 8.037 11.255 1.00 97.00 91 VAL A C 1
ATOM 679 O O . VAL A 1 91 ? -11.418 7.867 12.413 1.00 97.00 91 VAL A O 1
ATOM 682 N N . ASP A 1 92 ? -11.656 8.831 10.392 1.00 96.75 92 ASP A N 1
ATOM 683 C CA . ASP A 1 92 ? -12.943 9.458 10.682 1.00 96.75 92 ASP A CA 1
ATOM 684 C C . ASP A 1 92 ? -14.060 8.405 10.554 1.00 96.75 92 ASP A C 1
ATOM 686 O O . ASP A 1 92 ? -14.246 7.859 9.459 1.00 96.75 92 ASP A O 1
ATOM 690 N N . PRO A 1 93 ? -14.806 8.090 11.633 1.00 97.19 93 PRO A N 1
ATOM 691 C CA . PRO A 1 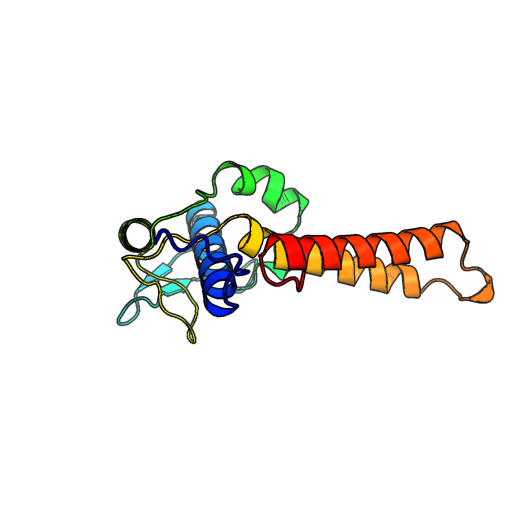93 ? -15.875 7.098 11.591 1.00 97.19 93 PRO A CA 1
ATOM 692 C C . PRO A 1 93 ? -16.963 7.402 10.555 1.00 97.19 93 PRO A C 1
ATOM 694 O O . PRO A 1 93 ? -17.535 6.464 9.994 1.00 97.19 93 PRO A O 1
ATOM 697 N N . GLU A 1 94 ? -17.216 8.681 10.267 1.00 96.88 94 GLU A N 1
ATOM 698 C CA . GLU A 1 94 ? -18.296 9.155 9.394 1.00 96.88 94 GLU A CA 1
ATOM 699 C C . GLU A 1 94 ? -17.886 9.208 7.912 1.00 96.88 94 GLU A C 1
ATOM 701 O O . GLU A 1 94 ? -18.739 9.339 7.030 1.00 96.88 94 GLU A O 1
ATOM 706 N N . LYS A 1 95 ? -16.597 9.037 7.596 1.00 96.06 95 LYS A N 1
ATOM 707 C CA . LYS A 1 95 ? -16.079 9.119 6.224 1.00 96.06 95 LYS A CA 1
ATOM 708 C C . LYS A 1 95 ? -16.024 7.755 5.526 1.00 96.06 95 LYS A C 1
ATOM 710 O O . LYS A 1 95 ? -15.676 6.733 6.118 1.00 96.06 95 LYS A O 1
ATOM 715 N N . MET A 1 96 ? -16.311 7.763 4.224 1.00 96.31 96 MET A N 1
ATOM 716 C CA . MET A 1 96 ? -16.037 6.648 3.313 1.00 96.31 96 MET A CA 1
ATOM 717 C C . MET A 1 96 ? -14.640 6.797 2.712 1.00 96.31 96 MET A C 1
ATOM 719 O O . MET A 1 96 ? -14.305 7.855 2.176 1.00 96.31 96 MET A O 1
ATOM 723 N N . TYR A 1 97 ? -13.850 5.728 2.755 1.00 95.81 97 TYR A N 1
ATOM 724 C CA . TYR A 1 97 ? -12.496 5.701 2.213 1.00 95.81 97 TYR A CA 1
ATOM 725 C C . TYR A 1 97 ? -12.398 4.762 1.013 1.00 95.81 97 TYR A C 1
ATOM 727 O O . TYR A 1 97 ? -12.922 3.646 1.027 1.00 95.81 97 TYR A O 1
ATOM 735 N N . ALA A 1 98 ? -11.680 5.202 -0.022 1.00 96.19 98 ALA A N 1
ATOM 736 C CA . ALA A 1 98 ? -11.093 4.277 -0.980 1.00 96.19 98 ALA A CA 1
ATOM 737 C C . ALA A 1 98 ? -9.939 3.550 -0.280 1.00 96.19 98 ALA A C 1
ATOM 739 O O . ALA A 1 98 ? -9.109 4.193 0.357 1.00 96.19 98 ALA A O 1
ATOM 740 N N . VAL A 1 99 ? -9.892 2.225 -0.390 1.00 96.56 99 VAL A N 1
ATOM 741 C CA . VAL A 1 99 ? -8.845 1.408 0.246 1.00 96.56 99 VAL A CA 1
ATOM 742 C C . VAL A 1 99 ? -7.994 0.731 -0.816 1.00 96.56 99 VAL A C 1
ATOM 744 O O . VAL A 1 99 ? -6.770 0.762 -0.735 1.00 96.56 99 VAL A O 1
ATOM 747 N N . LEU A 1 100 ? -8.624 0.186 -1.859 1.00 96.44 100 LEU A N 1
ATOM 748 C CA . LEU A 1 100 ? -7.937 -0.633 -2.855 1.00 96.44 100 LEU A CA 1
ATOM 749 C C . LEU A 1 100 ? -6.870 0.148 -3.634 1.00 96.44 100 LEU A C 1
ATOM 751 O O . LEU A 1 100 ? -5.703 -0.233 -3.610 1.00 96.44 100 LEU A O 1
ATOM 755 N N . GLU A 1 101 ? -7.241 1.257 -4.277 1.00 95.69 101 GLU A N 1
ATOM 756 C CA . GLU A 1 101 ? -6.297 2.040 -5.090 1.00 95.69 101 GLU A CA 1
ATOM 757 C C . GLU A 1 101 ? -5.155 2.656 -4.260 1.00 95.69 101 GLU A C 1
ATOM 759 O O . GLU A 1 101 ? -3.991 2.473 -4.633 1.00 95.69 101 GLU A O 1
ATOM 764 N N . PRO A 1 102 ? -5.411 3.266 -3.082 1.00 96.69 102 PRO A N 1
ATOM 765 C CA . PRO A 1 102 ? -4.327 3.728 -2.216 1.00 96.69 102 PRO A CA 1
ATOM 766 C C . PRO A 1 102 ? -3.403 2.619 -1.702 1.00 96.69 102 PRO A C 1
ATOM 768 O O . PRO A 1 102 ? -2.232 2.878 -1.440 1.00 96.69 102 PRO A O 1
ATOM 771 N N . THR A 1 103 ? -3.904 1.389 -1.572 1.00 98.00 103 THR A N 1
ATOM 772 C CA . THR A 1 103 ? -3.091 0.223 -1.190 1.00 98.00 103 THR A CA 1
ATOM 773 C C . THR A 1 103 ? -2.234 -0.265 -2.348 1.00 98.00 103 THR A C 1
ATOM 775 O O . THR A 1 103 ? -1.048 -0.538 -2.174 1.00 98.00 103 THR A O 1
ATOM 778 N N . ARG A 1 104 ? -2.816 -0.330 -3.550 1.00 97.38 104 ARG A N 1
ATOM 779 C CA . ARG A 1 104 ? -2.119 -0.713 -4.781 1.00 97.38 104 ARG A CA 1
ATOM 780 C C . ARG A 1 104 ? -0.963 0.224 -5.086 1.00 97.38 104 ARG A C 1
ATOM 782 O O . ARG A 1 104 ? 0.126 -0.237 -5.413 1.00 97.38 104 ARG A O 1
ATOM 789 N N . HIS A 1 105 ? -1.186 1.529 -4.986 1.00 96.94 105 HIS A N 1
ATOM 790 C CA . HIS A 1 105 ? -0.221 2.524 -5.438 1.00 96.94 105 HIS A CA 1
ATOM 791 C C . HIS A 1 105 ? 1.221 2.288 -4.941 1.00 96.94 105 HIS A C 1
ATOM 793 O O . HIS A 1 105 ? 2.086 2.099 -5.795 1.00 96.94 105 HIS A O 1
ATOM 799 N N . PRO A 1 106 ? 1.516 2.209 -3.627 1.00 97.50 106 PRO A N 1
ATOM 800 C CA . PRO A 1 106 ? 2.880 1.980 -3.144 1.00 97.50 106 PRO A CA 1
ATOM 801 C C . PRO A 1 106 ? 3.459 0.607 -3.526 1.00 97.50 106 PRO A C 1
ATOM 803 O O . PRO A 1 106 ? 4.657 0.522 -3.789 1.00 97.50 106 PRO A O 1
ATOM 806 N N . ILE A 1 107 ? 2.634 -0.446 -3.596 1.00 98.19 107 ILE A N 1
ATOM 807 C CA . ILE A 1 107 ? 3.052 -1.805 -4.000 1.00 98.19 107 ILE A CA 1
ATOM 808 C C . ILE A 1 107 ? 3.586 -1.774 -5.433 1.00 98.19 107 ILE A C 1
ATOM 810 O O . ILE A 1 107 ? 4.720 -2.159 -5.725 1.00 98.19 107 ILE A O 1
ATOM 814 N N . TYR A 1 108 ? 2.758 -1.269 -6.343 1.00 97.94 108 TYR A N 1
ATOM 815 C CA . TYR A 1 108 ? 3.077 -1.239 -7.761 1.00 97.94 108 TYR A CA 1
ATOM 816 C C . TYR A 1 108 ? 4.133 -0.189 -8.099 1.00 97.94 108 TYR A C 1
ATOM 818 O O . TYR A 1 108 ? 4.962 -0.424 -8.977 1.00 97.94 108 TYR A O 1
ATOM 826 N N . GLU A 1 109 ? 4.133 0.954 -7.413 1.00 97.69 109 GLU A N 1
ATOM 827 C CA . GLU A 1 109 ? 5.136 1.995 -7.632 1.00 97.69 109 GLU A CA 1
ATOM 828 C C . GLU A 1 109 ? 6.530 1.518 -7.232 1.00 97.69 109 GLU A C 1
ATOM 830 O O . GLU A 1 109 ? 7.473 1.730 -7.990 1.00 97.69 109 GLU A O 1
ATOM 835 N N . SER A 1 110 ? 6.658 0.794 -6.116 1.00 97.50 110 SER A N 1
ATOM 836 C CA . SER A 1 110 ? 7.924 0.172 -5.708 1.00 97.50 110 SER A CA 1
ATOM 837 C C . SER A 1 110 ? 8.489 -0.723 -6.817 1.00 97.50 110 SER A C 1
ATOM 839 O O . SER A 1 110 ? 9.634 -0.552 -7.242 1.00 97.50 110 SER A O 1
ATOM 841 N N . PHE A 1 111 ? 7.656 -1.607 -7.379 1.00 97.12 111 PHE A N 1
ATOM 842 C CA . PHE A 1 111 ? 8.054 -2.477 -8.486 1.00 97.12 111 PHE A CA 1
ATOM 843 C C . PHE A 1 111 ? 8.430 -1.696 -9.754 1.00 97.12 111 PHE A C 1
ATOM 845 O O . PHE A 1 111 ? 9.446 -1.997 -10.388 1.00 97.12 111 PHE A O 1
ATOM 852 N N . ARG A 1 112 ? 7.651 -0.671 -10.126 1.00 97.81 112 ARG A N 1
ATOM 853 C CA . ARG A 1 112 ? 7.951 0.180 -11.289 1.00 97.81 112 ARG A CA 1
ATOM 854 C C . ARG A 1 112 ? 9.276 0.913 -11.125 1.00 97.81 112 ARG A C 1
ATOM 856 O O . ARG A 1 112 ? 10.072 0.900 -12.058 1.00 97.81 112 ARG A O 1
ATOM 863 N N . VAL A 1 113 ? 9.538 1.502 -9.958 1.00 97.38 113 VAL A N 1
ATOM 864 C CA . VAL A 1 113 ? 10.783 2.232 -9.668 1.00 97.38 113 VAL A CA 1
ATOM 865 C C . VAL A 1 113 ? 11.990 1.300 -9.737 1.00 97.38 113 VAL A C 1
ATOM 867 O O . VAL A 1 113 ? 12.984 1.641 -10.377 1.00 97.38 113 VAL A O 1
ATOM 870 N N . GLN A 1 114 ? 11.899 0.106 -9.148 1.00 96.75 114 GLN A N 1
ATOM 871 C CA . GLN A 1 114 ? 12.969 -0.893 -9.227 1.00 96.75 114 GLN A CA 1
ATOM 872 C C . GLN A 1 114 ? 13.213 -1.339 -10.675 1.00 96.75 114 GLN A C 1
ATOM 874 O O . GLN A 1 114 ? 14.350 -1.330 -11.143 1.00 96.75 114 GLN A O 1
ATOM 879 N N . THR A 1 115 ? 12.147 -1.639 -11.422 1.00 96.19 115 THR A N 1
ATOM 880 C CA . THR A 1 115 ? 12.236 -2.024 -12.841 1.00 96.19 115 THR A CA 1
ATOM 881 C C . THR A 1 115 ? 12.860 -0.912 -13.681 1.00 96.19 115 THR A C 1
ATOM 883 O O . THR A 1 115 ? 13.735 -1.164 -14.508 1.00 96.19 115 THR A O 1
ATOM 886 N N . PHE A 1 116 ? 12.451 0.335 -13.448 1.00 96.38 116 PHE A N 1
ATOM 887 C CA . PHE A 1 116 ? 12.994 1.504 -14.127 1.00 96.38 116 PHE A CA 1
ATOM 888 C C . PHE A 1 116 ? 14.495 1.650 -13.854 1.00 96.38 116 PHE A C 1
ATOM 890 O O . PHE A 1 116 ? 15.276 1.840 -14.785 1.00 96.38 116 PHE A O 1
ATOM 897 N N . ALA A 1 117 ? 14.911 1.506 -12.592 1.00 95.31 117 ALA A N 1
ATOM 898 C CA . ALA A 1 117 ? 16.312 1.576 -12.197 1.00 95.31 117 ALA A CA 1
ATOM 899 C C . ALA A 1 117 ? 17.159 0.473 -12.850 1.00 95.31 117 ALA A C 1
ATOM 901 O O . ALA A 1 117 ? 18.258 0.760 -13.321 1.00 95.31 117 ALA A O 1
ATOM 902 N N . GLU A 1 118 ? 16.657 -0.763 -12.941 1.00 94.56 118 GLU A N 1
ATOM 903 C CA . GLU A 1 118 ? 17.360 -1.844 -13.647 1.00 94.56 118 GLU A CA 1
ATOM 904 C C . GLU A 1 118 ? 17.500 -1.558 -15.147 1.00 94.56 118 GLU A C 1
ATOM 906 O O . GLU A 1 118 ? 18.577 -1.740 -15.716 1.00 94.56 118 GLU A O 1
ATOM 911 N N . LEU A 1 119 ? 16.4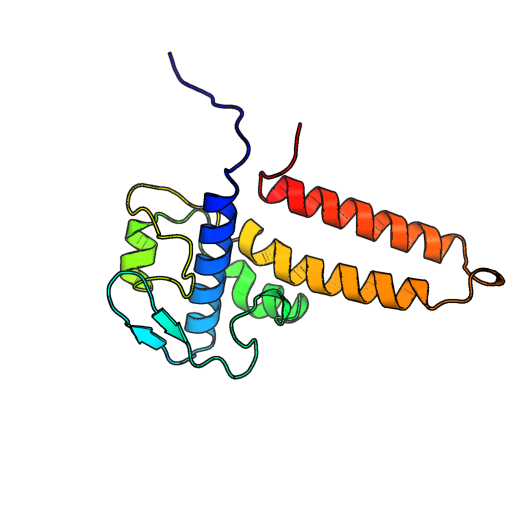53 -1.035 -15.792 1.00 93.00 119 LEU A N 1
ATOM 912 C CA . LEU A 1 119 ? 16.499 -0.666 -17.210 1.00 93.00 119 LEU A CA 1
ATOM 913 C C . LEU A 1 119 ? 17.490 0.475 -17.493 1.00 93.00 119 LEU A C 1
ATOM 915 O O . LEU A 1 119 ? 18.096 0.499 -18.565 1.00 93.00 119 LEU A O 1
ATOM 919 N N . LEU A 1 120 ? 17.694 1.396 -16.545 1.00 91.50 120 LEU A N 1
ATOM 920 C CA . LEU A 1 120 ? 18.678 2.477 -16.671 1.00 91.50 120 LEU A CA 1
ATOM 921 C C . LEU A 1 120 ? 20.135 2.002 -16.619 1.00 91.50 120 LEU A C 1
ATOM 923 O O . LEU A 1 120 ? 21.011 2.714 -17.106 1.00 91.50 120 LEU A O 1
ATOM 927 N N . LYS A 1 121 ? 20.419 0.825 -16.049 1.00 89.62 121 LYS A N 1
ATOM 928 C CA . LYS A 1 121 ? 21.791 0.287 -15.978 1.00 89.62 121 LYS A CA 1
ATOM 929 C C . LYS A 1 121 ? 22.321 -0.176 -17.336 1.00 89.62 121 LYS A C 1
ATOM 931 O O . LYS A 1 121 ? 23.521 -0.410 -17.475 1.00 89.62 121 LYS A O 1
ATOM 936 N N . VAL A 1 122 ? 21.453 -0.323 -18.338 1.00 84.19 122 VAL A N 1
ATOM 937 C CA . VAL A 1 122 ? 21.863 -0.638 -19.710 1.00 84.19 122 VAL A CA 1
ATOM 938 C C . VAL A 1 122 ? 22.701 0.520 -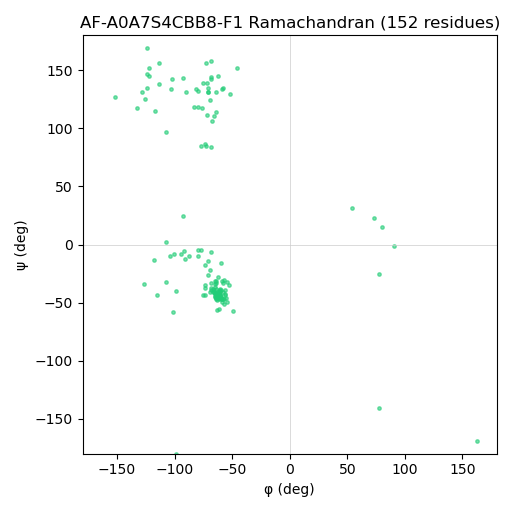20.260 1.00 84.19 122 VAL A C 1
ATOM 940 O O . VAL A 1 122 ? 22.291 1.676 -20.175 1.00 84.19 122 VAL A O 1
ATOM 943 N N . ASN A 1 123 ? 23.868 0.215 -20.842 1.00 73.94 123 ASN A N 1
ATOM 944 C CA . ASN A 1 123 ? 24.740 1.227 -21.444 1.00 73.94 123 ASN A CA 1
ATOM 945 C C . ASN A 1 123 ? 23.940 2.093 -22.439 1.00 73.94 123 ASN A C 1
ATOM 947 O O . ASN A 1 123 ? 23.241 1.577 -23.311 1.00 73.94 123 ASN A O 1
ATOM 951 N N . GLN A 1 124 ? 24.045 3.416 -22.308 1.00 68.75 124 GLN A N 1
ATOM 952 C CA . GLN A 1 124 ? 23.307 4.379 -23.127 1.00 68.75 124 GLN A CA 1
ATOM 953 C C . GLN A 1 124 ? 23.590 4.216 -24.627 1.00 68.75 124 GLN A C 1
ATOM 955 O O . GLN A 1 124 ? 22.683 4.407 -25.436 1.00 68.75 124 GLN A O 1
ATOM 960 N N . GLU A 1 125 ? 24.800 3.787 -24.995 1.00 68.12 125 GLU A N 1
ATOM 961 C CA . GLU A 1 125 ? 25.199 3.541 -26.388 1.00 68.12 125 GLU A CA 1
ATOM 962 C C . GLU A 1 125 ? 24.527 2.300 -26.995 1.00 68.12 125 GLU A C 1
ATOM 964 O O . GLU A 1 125 ? 24.313 2.235 -28.204 1.00 68.12 125 GLU A O 1
ATOM 969 N N . THR A 1 126 ? 24.144 1.326 -26.165 1.00 69.88 126 THR A N 1
ATOM 970 C CA . THR A 1 126 ? 23.459 0.091 -26.587 1.00 69.88 126 THR A CA 1
ATOM 971 C C . THR A 1 126 ? 21.981 0.071 -26.199 1.00 69.88 126 THR A C 1
ATOM 973 O O . THR A 1 126 ? 21.270 -0.899 -26.473 1.00 69.88 126 THR A O 1
ATOM 976 N N . CYS A 1 127 ? 21.487 1.151 -25.588 1.00 79.56 127 CYS A N 1
ATOM 977 C CA . CYS A 1 127 ? 20.107 1.267 -25.157 1.00 79.56 127 CYS A CA 1
ATOM 978 C C . CYS A 1 127 ? 19.181 1.278 -26.379 1.00 79.56 127 CYS A C 1
ATOM 980 O O . CYS A 1 127 ? 19.141 2.219 -27.181 1.00 79.56 127 CYS A O 1
ATOM 982 N N . SER A 1 128 ? 18.424 0.196 -26.531 1.00 88.50 128 SER A N 1
ATOM 983 C CA . SER A 1 128 ? 17.511 0.021 -27.654 1.00 88.50 128 SER A CA 1
ATOM 984 C C . SER A 1 128 ? 16.328 0.999 -27.579 1.00 88.50 128 SER A C 1
ATOM 986 O O . SER A 1 128 ? 15.941 1.479 -26.510 1.00 88.50 128 SER A O 1
ATOM 988 N N . LEU A 1 129 ? 15.684 1.262 -28.721 1.00 91.00 129 LEU A N 1
ATOM 989 C CA . LEU A 1 129 ? 14.413 1.997 -28.745 1.00 91.00 129 LEU A CA 1
ATOM 990 C C . LEU A 1 129 ? 13.336 1.304 -27.889 1.00 91.00 129 LEU A C 1
ATOM 992 O O . LEU A 1 129 ? 12.514 1.986 -27.281 1.00 91.00 129 LEU A O 1
ATOM 996 N N . ALA A 1 130 ? 13.353 -0.031 -27.815 1.00 91.06 130 ALA A N 1
ATOM 997 C CA . ALA A 1 130 ? 12.433 -0.793 -26.977 1.00 91.06 130 ALA A CA 1
ATOM 998 C C . ALA A 1 130 ? 12.635 -0.475 -25.486 1.00 91.06 130 ALA A C 1
ATOM 1000 O O . ALA A 1 130 ? 11.660 -0.211 -24.788 1.00 91.06 130 ALA A O 1
ATOM 1001 N N . THR A 1 131 ? 13.884 -0.394 -25.019 1.00 91.94 131 THR A N 1
ATOM 1002 C CA . THR A 1 131 ? 14.218 -0.007 -23.638 1.00 91.94 131 THR A CA 1
ATOM 1003 C C . THR A 1 131 ? 13.695 1.388 -23.303 1.00 91.94 131 THR A C 1
ATOM 1005 O O . THR A 1 131 ? 13.021 1.562 -22.291 1.00 91.94 131 THR A O 1
ATOM 1008 N N . ARG A 1 132 ? 13.912 2.375 -24.185 1.00 92.31 132 ARG A N 1
ATOM 1009 C CA . ARG A 1 132 ? 13.376 3.736 -23.993 1.00 92.31 132 ARG A CA 1
ATOM 1010 C C . ARG A 1 132 ? 11.849 3.770 -23.937 1.00 92.31 132 ARG A C 1
ATOM 1012 O O . ARG A 1 132 ? 11.290 4.509 -23.133 1.00 92.31 132 ARG A O 1
ATOM 1019 N N . ARG A 1 133 ? 11.173 2.968 -24.765 1.00 94.81 133 ARG A N 1
ATOM 1020 C CA . ARG A 1 133 ? 9.708 2.845 -24.736 1.00 94.81 133 ARG A CA 1
ATOM 1021 C C . ARG A 1 133 ? 9.213 2.230 -23.429 1.00 94.81 133 ARG A C 1
ATOM 1023 O O . ARG A 1 133 ? 8.263 2.752 -22.867 1.00 94.81 133 ARG A O 1
ATOM 1030 N N . MET A 1 134 ? 9.876 1.188 -22.923 1.00 95.75 134 MET A N 1
ATOM 1031 C CA . MET A 1 134 ? 9.532 0.588 -21.627 1.00 95.75 134 MET A CA 1
ATOM 1032 C C . MET A 1 134 ? 9.695 1.584 -20.474 1.00 95.75 134 MET A C 1
ATOM 1034 O O . MET A 1 134 ? 8.808 1.685 -19.637 1.00 95.75 134 MET A O 1
ATOM 1038 N N . LEU A 1 135 ? 10.776 2.372 -20.457 1.00 95.38 135 LEU A N 1
ATOM 1039 C CA . LEU A 1 135 ? 10.953 3.444 -19.469 1.00 95.38 135 LEU A CA 1
ATOM 1040 C C . LEU A 1 135 ? 9.803 4.465 -19.534 1.00 95.38 135 LEU A C 1
ATOM 1042 O O . LEU A 1 135 ? 9.218 4.796 -18.506 1.00 95.38 135 LEU A O 1
ATOM 1046 N N . GLY A 1 136 ? 9.437 4.924 -20.736 1.00 96.44 136 GLY A N 1
ATOM 1047 C CA . GLY A 1 136 ? 8.305 5.839 -20.919 1.00 96.44 136 GLY A CA 1
ATOM 1048 C C . GLY A 1 136 ? 6.965 5.250 -20.460 1.00 96.44 136 GLY A C 1
ATOM 1049 O O . GLY A 1 136 ? 6.181 5.943 -19.817 1.00 96.44 136 GLY A O 1
ATOM 1050 N N . GLU A 1 137 ? 6.727 3.966 -20.726 1.00 97.44 137 GLU A N 1
ATOM 1051 C CA . GLU A 1 137 ? 5.526 3.251 -20.280 1.00 97.44 137 GLU A CA 1
ATOM 1052 C C . GLU A 1 137 ? 5.439 3.189 -18.748 1.00 97.44 137 GLU A C 1
ATOM 1054 O O . GLU A 1 137 ? 4.397 3.495 -18.173 1.00 97.44 137 GLU A O 1
ATOM 1059 N N . LEU A 1 138 ? 6.548 2.892 -18.064 1.00 97.62 138 LEU A N 1
ATOM 1060 C CA . LEU A 1 138 ? 6.599 2.893 -16.598 1.00 97.62 138 LEU A CA 1
ATOM 1061 C C . LEU A 1 138 ? 6.271 4.277 -16.010 1.00 97.62 138 LEU A C 1
ATOM 1063 O O . LEU A 1 138 ? 5.557 4.364 -15.009 1.00 97.62 138 LEU A O 1
ATOM 1067 N N . MET A 1 139 ? 6.736 5.362 -16.643 1.00 96.56 139 MET A N 1
ATOM 1068 C CA . MET A 1 139 ? 6.393 6.732 -16.232 1.00 96.56 139 MET A CA 1
ATOM 1069 C C . MET A 1 139 ? 4.900 7.023 -16.412 1.00 96.56 139 MET A C 1
ATOM 1071 O O . MET A 1 139 ? 4.270 7.591 -15.518 1.00 96.56 139 MET A O 1
ATOM 1075 N N . TYR A 1 140 ? 4.323 6.614 -17.545 1.00 96.00 140 TYR A N 1
ATOM 1076 C CA . TYR A 1 140 ? 2.896 6.789 -17.808 1.00 96.00 140 TYR A CA 1
ATOM 1077 C C . TYR A 1 140 ? 2.040 6.023 -16.791 1.00 96.00 140 TYR A C 1
ATOM 1079 O O . TYR A 1 140 ? 1.096 6.577 -16.229 1.00 96.00 140 TYR A O 1
ATOM 1087 N N . GLN A 1 141 ? 2.420 4.784 -16.471 1.00 96.25 141 GLN A N 1
ATOM 1088 C CA . GLN A 1 141 ? 1.750 3.968 -15.459 1.00 96.25 141 GLN A CA 1
ATOM 1089 C C . GLN A 1 141 ? 1.843 4.566 -14.049 1.00 96.25 141 GLN A C 1
ATOM 1091 O O . GLN A 1 141 ? 0.862 4.513 -13.306 1.00 96.25 141 GLN A O 1
ATOM 1096 N N . SER A 1 142 ? 2.984 5.158 -13.675 1.00 94.19 142 SER A N 1
ATOM 1097 C CA . SER A 1 142 ? 3.128 5.874 -12.398 1.00 94.19 142 SER A CA 1
ATOM 1098 C C . SER A 1 142 ? 2.153 7.057 -12.320 1.00 94.19 142 SER A C 1
ATOM 1100 O O . SER A 1 142 ? 1.381 7.171 -11.363 1.00 94.19 142 SER A O 1
ATOM 1102 N N . HIS A 1 143 ? 2.071 7.869 -13.381 1.00 92.56 143 HIS A N 1
ATOM 1103 C CA . HIS A 1 143 ? 1.129 8.990 -13.453 1.00 92.56 143 HIS A CA 1
ATOM 1104 C C . HIS A 1 143 ? -0.342 8.542 -13.412 1.00 92.56 143 HIS A C 1
ATOM 1106 O O . HIS A 1 143 ? -1.155 9.126 -12.687 1.00 92.56 143 HIS A O 1
ATOM 1112 N N . ALA A 1 144 ? -0.686 7.481 -14.146 1.00 91.81 144 ALA A N 1
ATOM 1113 C CA . ALA A 1 144 ? -2.025 6.901 -14.129 1.00 91.81 144 ALA A CA 1
ATOM 1114 C C . ALA A 1 144 ? -2.397 6.389 -12.727 1.00 91.81 144 ALA A C 1
ATOM 1116 O O . ALA A 1 144 ? -3.497 6.653 -12.248 1.00 91.81 144 ALA A O 1
ATOM 1117 N N . SER A 1 145 ? -1.466 5.729 -12.033 1.00 90.50 145 SER A N 1
ATOM 1118 C CA . SER A 1 145 ? -1.669 5.238 -10.667 1.00 90.50 145 SER A CA 1
ATOM 1119 C C . SER A 1 145 ? -1.863 6.377 -9.659 1.00 90.50 145 SER A C 1
ATOM 1121 O O . SER A 1 145 ? -2.754 6.303 -8.817 1.00 90.50 145 SER A O 1
ATOM 1123 N N . TYR A 1 146 ? -1.087 7.458 -9.768 1.00 87.81 146 TYR A N 1
ATOM 1124 C CA . TYR A 1 146 ? -1.254 8.649 -8.929 1.00 87.81 146 TYR A CA 1
ATOM 1125 C C . TYR A 1 146 ? -2.630 9.305 -9.130 1.00 87.81 146 TYR A C 1
ATOM 1127 O O . TYR A 1 146 ? -3.308 9.686 -8.173 1.00 87.81 146 TYR A O 1
ATOM 1135 N N . SER A 1 147 ? -3.078 9.370 -10.385 1.00 87.62 147 SER A N 1
ATOM 1136 C CA . SER A 1 147 ? -4.397 9.891 -10.746 1.00 87.62 147 SER A CA 1
ATOM 1137 C C . SER A 1 147 ? -5.535 8.984 -10.269 1.00 87.62 147 SER A C 1
ATOM 1139 O O . SER A 1 147 ? -6.544 9.492 -9.789 1.00 87.62 147 SER A O 1
ATOM 1141 N N . ALA A 1 148 ? -5.364 7.658 -10.318 1.00 87.44 148 ALA A N 1
ATOM 1142 C CA . ALA A 1 148 ? -6.337 6.681 -9.816 1.00 87.44 148 ALA A CA 1
ATOM 1143 C C . ALA A 1 148 ? -6.555 6.782 -8.296 1.00 87.44 148 ALA A C 1
ATOM 1145 O O . ALA A 1 148 ? -7.671 6.591 -7.818 1.00 87.44 148 ALA A O 1
ATOM 1146 N N . CYS A 1 149 ? -5.527 7.179 -7.538 1.00 86.44 149 CYS A N 1
ATOM 1147 C CA . CYS A 1 149 ? -5.668 7.543 -6.124 1.00 86.44 149 CYS A CA 1
ATOM 1148 C C . CYS A 1 149 ? -6.468 8.838 -5.898 1.00 86.44 149 CYS A C 1
ATOM 1150 O O . CYS A 1 149 ? -6.736 9.197 -4.755 1.00 86.44 149 CYS A O 1
ATOM 1152 N N . GLY A 1 150 ? -6.833 9.564 -6.955 1.00 82.75 150 GLY A N 1
ATOM 1153 C CA . GLY A 1 150 ? -7.504 10.855 -6.871 1.00 82.75 150 GLY A CA 1
ATOM 1154 C C . GLY A 1 150 ? -6.564 12.023 -6.575 1.00 82.75 150 GLY A C 1
ATOM 1155 O O . GLY A 1 150 ? -7.055 13.087 -6.217 1.00 82.75 150 GLY A O 1
ATOM 1156 N N . LEU A 1 151 ? -5.243 11.848 -6.716 1.00 79.25 151 LEU A N 1
ATOM 1157 C CA . LEU A 1 151 ? -4.249 12.905 -6.474 1.00 79.25 151 LEU A CA 1
ATOM 1158 C C . LEU A 1 151 ? -3.850 13.676 -7.742 1.00 79.25 151 LEU A C 1
ATOM 1160 O O . LEU A 1 151 ? -3.129 14.667 -7.659 1.00 79.25 151 LEU A O 1
ATOM 1164 N N . GLY A 1 152 ? -4.294 13.227 -8.917 1.00 67.00 152 GLY A N 1
ATOM 1165 C CA . GLY A 1 152 ? -3.990 13.885 -10.186 1.00 67.00 152 GLY A CA 1
ATOM 1166 C C . GLY A 1 152 ? -4.663 15.254 -10.313 1.00 67.00 152 GLY A C 1
ATOM 1167 O O . GLY A 1 152 ? -5.813 15.436 -9.913 1.00 67.00 152 GLY A O 1
ATOM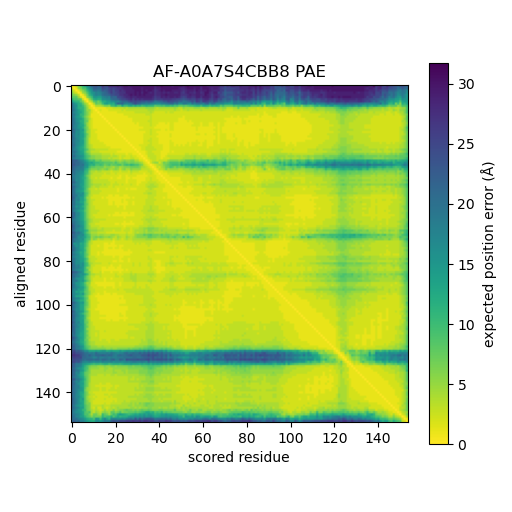 1168 N N . SER A 1 153 ? -3.956 16.214 -10.908 1.00 56.28 153 SER A N 1
ATOM 1169 C CA . SER A 1 153 ? -4.551 17.453 -11.413 1.00 56.28 153 SER A CA 1
ATOM 1170 C C . SER A 1 153 ? -5.202 17.178 -12.771 1.00 56.28 153 SER A C 1
ATOM 1172 O O . SER A 1 153 ? -4.497 16.776 -13.698 1.00 56.28 153 SER A O 1
ATOM 1174 N N . THR A 1 154 ? -6.518 17.373 -12.881 1.00 47.41 154 THR A N 1
ATOM 1175 C CA . THR A 1 154 ? -7.246 17.382 -14.165 1.00 47.41 154 THR A CA 1
ATOM 1176 C C . THR A 1 154 ? -7.025 18.675 -14.927 1.00 47.41 154 THR A C 1
ATOM 1178 O O . THR A 1 154 ? -7.094 19.733 -14.257 1.00 47.41 154 THR A O 1
#

Foldseek 3Di:
DDPPPPAFDDPLLLVQLQQLLLLVVLVQVVWDWDDDPAQAIDTPDPQQNQFLLRDALVNCVVRPLVPDDPFDALLRSCVVRVHGNDPPHGRDNHDTGGNRLSNNLSNVLSVLVVVLVVLVVPPPVPNDPVSVVSNVVSVVVNQVSCVVSRNDDD

Organism: NCBI:txid73025

InterPro domains:
  IPR036554 GHMP kinase, C-terminal domain superfamily [SSF55060] (1-149)